Protein AF-A0A401TM30-F1 (afdb_monomer_lite)

Sequence (35 aa):
MAVDLSMPVLVVDDYSTMIRIIRNLLKQLGFENID

Structure (mmCIF, N/CA/C/O backbone):
data_AF-A0A401TM30-F1
#
_entry.id   AF-A0A401TM30-F1
#
loop_
_atom_site.group_PDB
_atom_site.id
_atom_site.type_symbol
_atom_site.label_atom_id
_atom_site.label_alt_id
_atom_site.label_comp_id
_atom_site.label_asym_id
_atom_site.label_entity_id
_atom_site.label_seq_id
_atom_site.pdbx_PDB_ins_code
_atom_site.Cartn_x
_atom_site.Cartn_y
_atom_site.Cartn_z
_atom_site.occupancy
_atom_site.B_iso_or_equiv
_atom_site.auth_seq_id
_atom_site.auth_comp_id
_atom_site.auth_asym_id
_atom_site.auth_atom_id
_atom_site.pdbx_PDB_model_num
ATOM 1 N N . MET A 1 1 ? 21.651 -5.321 -7.543 1.00 65.50 1 MET A N 1
ATOM 2 C CA . MET A 1 1 ? 20.468 -5.941 -8.176 1.00 65.50 1 MET A CA 1
ATOM 3 C C . MET A 1 1 ? 19.292 -5.015 -7.924 1.00 65.50 1 MET A C 1
ATOM 5 O O . MET A 1 1 ? 19.160 -4.572 -6.790 1.00 65.50 1 MET A O 1
ATOM 9 N N . ALA A 1 2 ? 18.532 -4.644 -8.954 1.00 84.44 2 ALA A N 1
ATOM 10 C CA . ALA A 1 2 ? 17.325 -3.832 -8.784 1.00 84.44 2 ALA A CA 1
ATOM 11 C C . ALA A 1 2 ? 16.160 -4.728 -8.337 1.00 84.44 2 ALA A C 1
ATOM 13 O O . ALA A 1 2 ? 16.129 -5.905 -8.692 1.00 84.44 2 ALA A O 1
ATOM 14 N N . VAL A 1 3 ? 15.240 -4.184 -7.541 1.00 85.69 3 VAL A N 1
ATOM 15 C CA . VAL A 1 3 ? 13.991 -4.867 -7.175 1.00 85.69 3 VAL A CA 1
ATOM 16 C C . VAL A 1 3 ? 13.040 -4.814 -8.369 1.00 85.69 3 VAL A C 1
ATOM 18 O O . VAL A 1 3 ? 12.874 -3.754 -8.969 1.00 85.69 3 VAL A O 1
ATOM 21 N N . ASP A 1 4 ? 12.431 -5.950 -8.708 1.00 89.94 4 ASP A N 1
ATOM 22 C CA . ASP A 1 4 ? 11.360 -6.022 -9.701 1.00 89.94 4 ASP A CA 1
ATOM 23 C C . ASP A 1 4 ? 10.046 -5.543 -9.070 1.00 89.94 4 ASP A C 1
ATOM 25 O O . ASP A 1 4 ? 9.550 -6.141 -8.118 1.00 89.94 4 ASP A O 1
ATOM 29 N N . LEU A 1 5 ? 9.490 -4.448 -9.585 1.00 92.12 5 LEU A N 1
ATOM 30 C CA . LEU A 1 5 ? 8.262 -3.838 -9.065 1.00 92.12 5 LEU A CA 1
ATOM 31 C C . LEU A 1 5 ? 6.988 -4.591 -9.477 1.00 92.12 5 LEU A C 1
ATOM 33 O O . LEU A 1 5 ? 5.915 -4.336 -8.927 1.00 92.12 5 LEU A O 1
ATOM 37 N N . SER A 1 6 ? 7.104 -5.534 -10.414 1.00 92.56 6 SER A N 1
ATOM 38 C CA . SER A 1 6 ? 6.003 -6.402 -10.831 1.00 92.56 6 SER A CA 1
ATOM 39 C C . SER A 1 6 ? 5.836 -7.633 -9.934 1.00 92.56 6 SER A C 1
ATOM 41 O O . SER A 1 6 ? 4.858 -8.368 -10.081 1.00 92.56 6 SER A O 1
ATOM 43 N N . MET A 1 7 ? 6.743 -7.865 -8.976 1.00 94.62 7 MET A N 1
ATOM 44 C CA . MET A 1 7 ? 6.630 -9.007 -8.070 1.00 94.62 7 MET A CA 1
ATOM 45 C C . MET A 1 7 ? 5.390 -8.890 -7.153 1.00 94.62 7 MET A C 1
ATOM 47 O O . MET A 1 7 ? 5.091 -7.790 -6.684 1.00 94.62 7 MET A O 1
ATOM 51 N N . PRO A 1 8 ? 4.682 -9.997 -6.851 1.00 94.81 8 PRO A N 1
ATOM 52 C CA . PRO A 1 8 ? 3.568 -9.983 -5.904 1.00 94.81 8 PRO A CA 1
ATOM 53 C C . PRO A 1 8 ? 4.024 -9.655 -4.475 1.00 94.81 8 PRO A C 1
ATOM 55 O O . PRO A 1 8 ? 5.002 -10.225 -3.985 1.00 94.81 8 PRO A O 1
ATOM 58 N N . VAL A 1 9 ? 3.290 -8.779 -3.787 1.00 95.25 9 VAL A N 1
ATOM 59 C CA . VAL A 1 9 ? 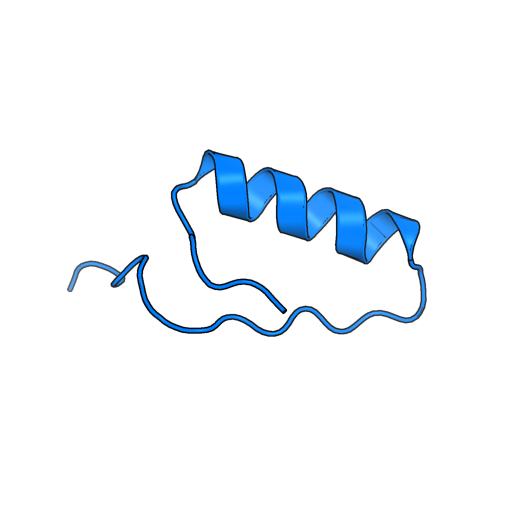3.535 -8.380 -2.392 1.00 95.25 9 VAL A CA 1
ATOM 60 C C . VAL A 1 9 ? 2.270 -8.600 -1.566 1.00 95.25 9 VAL A C 1
ATOM 62 O O . VAL A 1 9 ? 1.241 -8.011 -1.867 1.00 95.25 9 VAL A O 1
ATOM 65 N N . LEU A 1 10 ? 2.351 -9.395 -0.498 1.00 96.44 10 LEU A N 1
ATOM 66 C CA . LEU A 1 10 ? 1.245 -9.612 0.440 1.00 96.44 10 LEU A CA 1
ATOM 67 C C .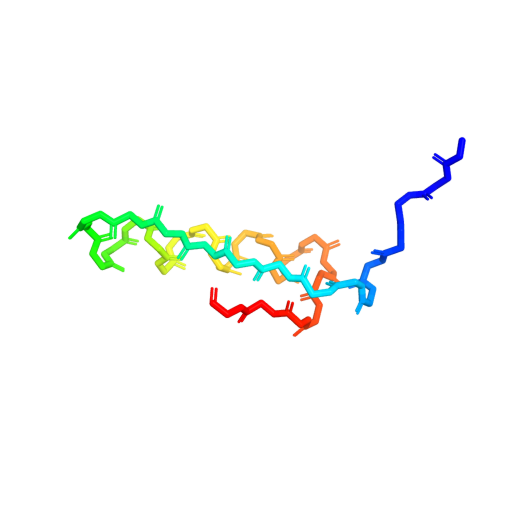 LEU A 1 10 ? 1.456 -8.773 1.706 1.00 96.44 10 LEU A C 1
ATOM 69 O O . LEU A 1 10 ? 2.471 -8.930 2.389 1.00 96.44 10 LEU A O 1
ATOM 73 N N . VAL A 1 11 ? 0.496 -7.910 2.040 1.00 94.75 11 VAL A N 1
ATOM 74 C CA . VAL A 1 11 ? 0.526 -7.087 3.260 1.00 94.75 11 VAL A CA 1
ATOM 75 C C . VAL A 1 11 ? -0.457 -7.651 4.284 1.00 94.75 11 VAL A C 1
ATOM 77 O O . VAL A 1 11 ? -1.669 -7.568 4.095 1.00 94.75 11 VAL A O 1
ATOM 80 N N . VAL A 1 12 ? 0.064 -8.187 5.391 1.00 95.62 12 VAL A N 1
ATOM 81 C CA . VAL A 1 12 ? -0.738 -8.784 6.472 1.00 95.62 12 VAL A CA 1
ATOM 82 C C . VAL A 1 12 ? -0.545 -7.997 7.762 1.00 95.62 12 VAL A C 1
ATOM 84 O O . VAL A 1 12 ? 0.575 -7.874 8.249 1.00 95.62 12 VAL A O 1
ATOM 87 N N . ASP A 1 13 ? -1.643 -7.493 8.312 1.00 96.25 13 ASP A N 1
ATOM 88 C CA . ASP A 1 13 ? -1.709 -6.805 9.603 1.00 96.25 13 ASP A CA 1
ATOM 89 C C . ASP A 1 13 ? -3.124 -7.011 10.189 1.00 96.25 13 ASP A C 1
ATOM 91 O O . ASP A 1 13 ? -4.045 -7.393 9.459 1.00 96.25 13 ASP A O 1
ATOM 95 N N . ASP A 1 14 ? -3.326 -6.789 11.485 1.00 96.25 14 ASP A N 1
ATOM 96 C CA . ASP A 1 14 ? -4.647 -6.871 12.121 1.00 96.25 14 ASP A CA 1
ATOM 97 C C . ASP A 1 14 ? -5.456 -5.573 11.956 1.00 96.25 14 ASP A C 1
ATOM 99 O O . ASP A 1 14 ? -6.690 -5.582 12.030 1.00 96.25 14 ASP A O 1
ATOM 103 N N . TYR A 1 15 ? -4.782 -4.461 11.644 1.00 97.75 15 TYR A N 1
ATOM 104 C CA . TYR A 1 15 ? -5.422 -3.166 11.481 1.00 97.75 15 TYR A CA 1
ATOM 105 C C . TYR A 1 15 ? -5.587 -2.771 10.008 1.00 97.75 15 TYR A C 1
ATOM 107 O O . TYR A 1 15 ? -4.647 -2.368 9.316 1.00 97.75 15 TYR A O 1
ATOM 115 N N . SER A 1 16 ? -6.836 -2.779 9.528 1.00 95.75 16 SER A N 1
ATOM 116 C CA . SER A 1 16 ? -7.189 -2.472 8.130 1.00 95.75 16 SER A CA 1
ATOM 117 C C . SER A 1 16 ? -6.695 -1.103 7.647 1.00 95.75 16 SER A C 1
ATOM 119 O O . SER A 1 16 ? -6.420 -0.915 6.460 1.00 95.75 16 SER A O 1
ATOM 121 N N . THR A 1 17 ? -6.570 -0.130 8.556 1.00 97.69 17 THR A N 1
ATOM 122 C CA . THR A 1 17 ? -6.025 1.198 8.241 1.00 97.69 17 THR A CA 1
ATOM 123 C C . THR A 1 17 ? -4.537 1.126 7.901 1.00 97.69 17 THR A C 1
ATOM 125 O O . THR A 1 17 ? -4.113 1.775 6.945 1.00 97.69 17 THR A O 1
ATOM 128 N N . MET A 1 18 ? -3.752 0.315 8.618 1.00 97.88 18 MET A N 1
ATOM 129 C CA . MET A 1 18 ? -2.311 0.165 8.367 1.00 97.88 18 MET A CA 1
ATOM 130 C C . MET A 1 18 ? -2.057 -0.536 7.043 1.00 97.88 18 MET A C 1
ATOM 132 O O . MET A 1 18 ? -1.277 -0.033 6.236 1.00 97.88 18 MET A O 1
ATOM 136 N N . ILE A 1 19 ? -2.809 -1.604 6.755 1.00 97.19 19 ILE A N 1
ATOM 137 C CA . ILE A 1 19 ? -2.765 -2.282 5.450 1.00 97.19 19 ILE A CA 1
ATOM 138 C C . ILE A 1 19 ? -2.998 -1.269 4.325 1.00 97.19 19 ILE A C 1
ATOM 140 O O . ILE A 1 19 ? -2.252 -1.218 3.348 1.00 97.19 19 ILE A O 1
ATOM 144 N N . ARG A 1 20 ? -4.005 -0.403 4.472 1.00 96.50 20 ARG A N 1
ATOM 145 C CA . ARG A 1 20 ? -4.336 0.612 3.467 1.00 96.50 20 ARG A CA 1
ATOM 146 C C . ARG A 1 20 ? -3.248 1.683 3.324 1.00 96.50 20 ARG A C 1
ATOM 148 O O . ARG A 1 20 ? -2.967 2.091 2.198 1.00 96.50 20 ARG A O 1
ATOM 155 N N . ILE A 1 21 ? -2.627 2.121 4.423 1.00 97.62 21 ILE A N 1
ATOM 156 C CA . ILE A 1 21 ? -1.486 3.054 4.394 1.00 97.62 21 ILE A CA 1
ATOM 157 C C . ILE A 1 21 ? -0.313 2.421 3.639 1.00 97.62 21 ILE A C 1
ATOM 159 O O . ILE A 1 21 ? 0.187 3.025 2.691 1.00 97.62 21 ILE A O 1
ATOM 163 N N . ILE A 1 22 ? 0.076 1.193 3.988 1.00 97.25 22 ILE A N 1
ATOM 164 C CA . ILE A 1 22 ? 1.204 0.500 3.351 1.00 97.25 22 ILE A CA 1
ATOM 165 C C . ILE A 1 22 ? 0.936 0.255 1.865 1.00 97.25 22 ILE A C 1
ATOM 167 O O . ILE A 1 22 ? 1.786 0.583 1.039 1.00 97.25 22 ILE A O 1
ATOM 171 N N . ARG A 1 23 ? -0.256 -0.226 1.490 1.00 96.50 23 ARG A N 1
ATOM 172 C CA . ARG A 1 23 ? -0.620 -0.410 0.073 1.00 96.50 23 ARG A CA 1
ATOM 173 C C . ARG A 1 23 ? -0.499 0.883 -0.729 1.00 96.50 23 ARG A C 1
ATOM 175 O O . ARG A 1 23 ? -0.012 0.854 -1.854 1.00 96.50 23 ARG A O 1
ATOM 182 N N . ASN A 1 24 ? -0.917 2.016 -0.169 1.00 96.75 24 ASN A N 1
ATOM 183 C CA . ASN A 1 24 ? -0.818 3.304 -0.855 1.00 96.75 24 ASN A CA 1
ATOM 184 C C . ASN A 1 24 ? 0.634 3.757 -1.036 1.00 96.75 24 ASN A C 1
ATOM 186 O O . ASN A 1 24 ? 0.981 4.259 -2.103 1.00 96.75 24 ASN A O 1
ATOM 190 N N . LEU A 1 25 ? 1.481 3.552 -0.025 1.00 97.50 25 LEU A N 1
ATOM 191 C CA . LEU A 1 25 ? 2.908 3.856 -0.119 1.00 97.50 25 LEU A CA 1
ATOM 192 C C . LEU A 1 25 ? 3.596 2.974 -1.167 1.00 97.50 25 LEU A C 1
ATOM 194 O O . LEU A 1 25 ? 4.317 3.486 -2.018 1.00 97.50 25 LEU A O 1
ATOM 198 N N . LEU A 1 26 ? 3.320 1.667 -1.169 1.00 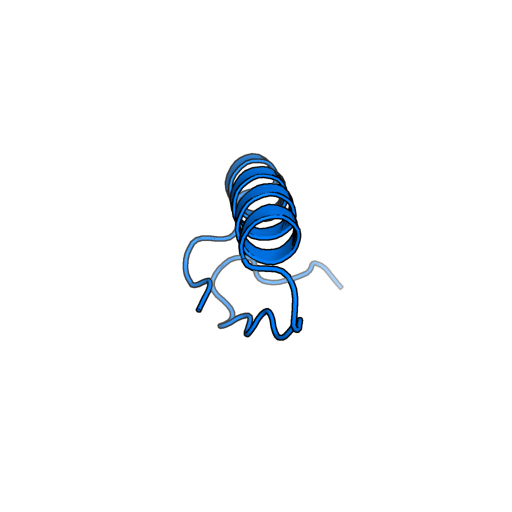95.94 26 LEU A N 1
ATOM 199 C CA . LEU A 1 26 ? 3.872 0.740 -2.161 1.00 95.94 26 LEU A CA 1
ATOM 200 C C . LEU A 1 26 ? 3.427 1.096 -3.588 1.00 95.94 26 LEU A C 1
ATOM 202 O O . LEU A 1 26 ? 4.254 1.106 -4.496 1.00 95.94 26 LEU A O 1
ATOM 206 N N . LYS A 1 27 ? 2.166 1.500 -3.783 1.00 95.06 27 LYS A N 1
ATOM 207 C CA . LYS A 1 27 ? 1.695 2.017 -5.079 1.00 95.06 27 LYS A CA 1
ATOM 208 C C . LYS A 1 27 ? 2.448 3.270 -5.528 1.00 95.06 27 LYS A C 1
ATOM 210 O O . LYS A 1 27 ? 2.785 3.382 -6.700 1.00 95.06 27 LYS A O 1
ATOM 215 N N . GLN A 1 28 ? 2.742 4.203 -4.618 1.00 96.50 28 GLN A N 1
ATOM 216 C CA . GLN A 1 28 ? 3.532 5.404 -4.938 1.00 96.50 28 GLN A CA 1
ATOM 217 C C . GL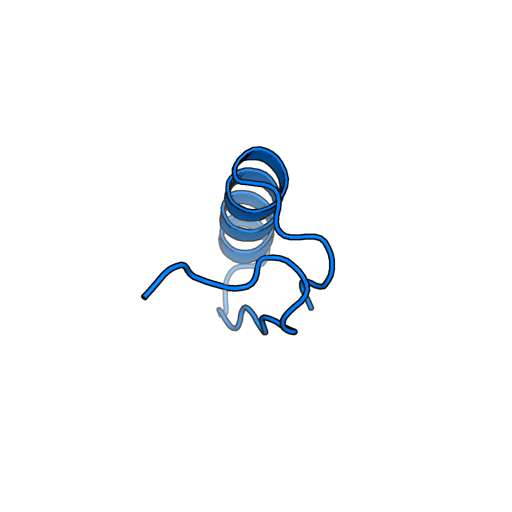N A 1 28 ? 4.984 5.078 -5.312 1.00 96.50 28 GLN A C 1
ATOM 219 O O . GLN A 1 28 ? 5.590 5.807 -6.093 1.00 96.50 28 GLN A O 1
ATOM 224 N N . LEU A 1 29 ? 5.527 3.980 -4.783 1.00 94.69 29 LEU A N 1
ATOM 225 C CA . LEU A 1 29 ? 6.853 3.466 -5.129 1.00 94.69 29 LEU A CA 1
ATOM 226 C C . LEU A 1 29 ? 6.872 2.665 -6.446 1.00 94.69 29 LEU A C 1
ATOM 228 O O . LEU A 1 29 ? 7.950 2.294 -6.903 1.00 94.69 29 LEU A O 1
ATOM 232 N N . GLY A 1 30 ? 5.710 2.428 -7.064 1.0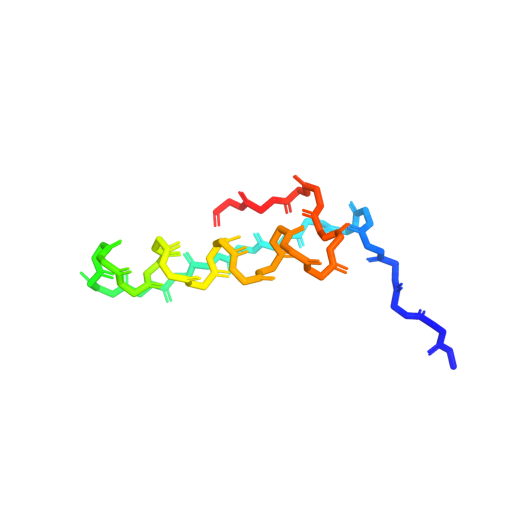0 94.31 30 GLY A N 1
ATOM 233 C CA . GLY A 1 30 ? 5.579 1.756 -8.359 1.00 94.31 30 GLY A CA 1
ATOM 234 C C . GLY A 1 30 ? 5.278 0.259 -8.291 1.00 94.31 30 GLY A C 1
ATOM 235 O O . GLY A 1 30 ? 5.346 -0.400 -9.321 1.00 94.31 30 GLY A O 1
ATOM 236 N N . PHE A 1 31 ? 4.937 -0.289 -7.120 1.00 95.75 31 PHE A N 1
ATOM 237 C CA . PHE A 1 31 ? 4.470 -1.674 -7.018 1.00 95.75 31 PHE A CA 1
ATOM 238 C C . PHE A 1 31 ? 3.038 -1.807 -7.543 1.00 95.75 31 PHE A C 1
ATOM 240 O O . PHE A 1 31 ? 2.139 -1.072 -7.122 1.00 95.75 31 PHE A O 1
ATOM 247 N N . GLU A 1 32 ? 2.820 -2.776 -8.429 1.00 91.38 32 GLU A N 1
ATOM 248 C CA . GLU A 1 32 ? 1.529 -2.967 -9.105 1.00 91.38 32 GLU A CA 1
ATOM 249 C C . GLU A 1 32 ? 0.704 -4.108 -8.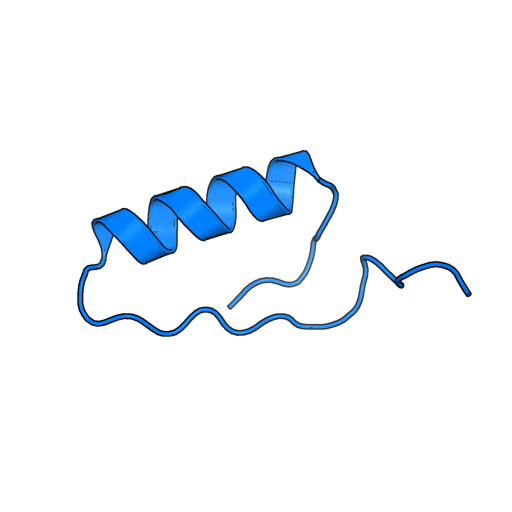490 1.00 91.38 32 GLU A C 1
ATOM 251 O O . GLU A 1 32 ? -0.513 -3.984 -8.342 1.00 91.38 32 GLU A O 1
ATOM 256 N N . ASN A 1 33 ? 1.369 -5.186 -8.063 1.00 92.94 33 ASN A N 1
ATOM 257 C CA . ASN A 1 33 ? 0.740 -6.425 -7.598 1.00 92.94 33 ASN A CA 1
ATOM 258 C C . ASN A 1 33 ? 0.785 -6.529 -6.067 1.00 92.94 33 ASN A C 1
ATOM 260 O O . ASN A 1 33 ? 1.659 -7.195 -5.512 1.00 92.94 33 ASN A O 1
ATOM 264 N N . ILE A 1 34 ? -0.126 -5.834 -5.378 1.00 94.62 34 ILE A N 1
ATOM 265 C CA . ILE A 1 34 ? -0.161 -5.778 -3.907 1.00 94.62 34 ILE A CA 1
ATOM 266 C C . ILE A 1 34 ? -1.494 -6.318 -3.379 1.00 94.62 34 ILE A C 1
ATOM 268 O O . ILE A 1 34 ? -2.538 -5.705 -3.626 1.00 94.62 34 ILE A O 1
ATOM 272 N N . ASP A 1 35 ? -1.423 -7.389 -2.589 1.00 89.75 35 ASP A N 1
ATOM 273 C CA . ASP A 1 35 ? -2.557 -8.112 -1.997 1.00 89.75 35 ASP A CA 1
ATOM 274 C C . ASP A 1 35 ? -2.643 -8.028 -0.471 1.00 89.75 35 ASP A C 1
ATOM 276 O O . ASP A 1 35 ? -1.703 -7.554 0.215 1.00 89.75 35 ASP A O 1
#

pLDDT: mean 93.82, std 5.78, range [65.5, 97.88]

Organism: Chiloscyllium punctatum (NCBI:txid137246)

Secondary structure (DSSP, 8-state):
-PPPTTS-B----S-HHHHHHHHHHHHHTT---B-

Foldseek 3Di:
DDDDLADAAEDDDPDPVVLVVVVVVSVVVPRDHYD

Radius of gyration: 10.17 Å; chains: 1; bounding box: 28×15×23 Å